Protein AF-A0A8J6P6R9-F1 (afdb_monomer)

Radius of gyration: 21.81 Å; Cα contacts (8 Å, |Δi|>4): 144; chains: 1; bounding box: 49×30×59 Å

Organism: NCBI:txid1987501

Structure (mmCIF, N/CA/C/O backbone):
data_AF-A0A8J6P6R9-F1
#
_entry.id   AF-A0A8J6P6R9-F1
#
loop_
_atom_site.group_PDB
_atom_site.id
_atom_site.type_symbol
_atom_site.label_atom_id
_atom_site.label_alt_id
_atom_site.label_comp_id
_atom_site.label_asym_id
_atom_site.label_entity_id
_atom_site.label_seq_id
_atom_site.pdbx_PDB_ins_code
_atom_site.Cartn_x
_atom_site.Cartn_y
_atom_site.Cartn_z
_atom_site.occupancy
_atom_site.B_iso_or_equiv
_atom_site.auth_seq_id
_atom_site.auth_comp_id
_atom_site.auth_asym_id
_atom_site.auth_atom_id
_atom_site.pdbx_PDB_model_num
ATOM 1 N N . MET A 1 1 ? -7.759 -10.262 13.743 1.00 60.94 1 MET A N 1
ATOM 2 C CA . MET A 1 1 ? -7.943 -9.177 14.730 1.00 60.94 1 MET A CA 1
ATOM 3 C C . MET A 1 1 ? -8.564 -8.001 13.993 1.00 60.94 1 MET A C 1
ATOM 5 O O . MET A 1 1 ? -8.010 -7.626 12.970 1.00 60.94 1 MET A O 1
ATOM 9 N N . ARG A 1 2 ? -9.736 -7.512 14.419 1.00 66.06 2 ARG A N 1
ATOM 10 C CA . ARG A 1 2 ? -10.391 -6.328 13.831 1.00 66.06 2 ARG A CA 1
ATOM 11 C C . ARG A 1 2 ? -9.892 -5.103 14.591 1.00 66.06 2 ARG A C 1
ATOM 13 O O . ARG A 1 2 ? -9.985 -5.101 15.814 1.00 66.06 2 ARG A O 1
ATOM 20 N N . LEU A 1 3 ? -9.343 -4.118 13.883 1.00 75.12 3 LEU A N 1
ATOM 21 C CA . LEU A 1 3 ? -8.943 -2.846 14.480 1.00 75.12 3 LEU A CA 1
ATOM 22 C C . LEU A 1 3 ? -10.171 -1.942 14.576 1.00 75.12 3 LEU A C 1
ATOM 24 O O . LEU A 1 3 ? -10.926 -1.805 13.612 1.00 75.12 3 LEU A O 1
ATOM 28 N N . ILE A 1 4 ? -10.384 -1.381 15.758 1.00 78.25 4 ILE A N 1
ATOM 29 C CA . ILE A 1 4 ? -11.502 -0.494 16.062 1.00 78.25 4 ILE A CA 1
ATOM 30 C C . ILE A 1 4 ? -10.908 0.870 16.386 1.00 78.25 4 ILE A C 1
ATOM 32 O O . ILE A 1 4 ? -9.899 0.942 17.086 1.00 78.25 4 ILE A O 1
ATOM 36 N N . ASP A 1 5 ? -11.516 1.917 15.844 1.00 75.06 5 ASP A N 1
ATOM 37 C CA . ASP A 1 5 ? -11.185 3.287 16.206 1.00 75.06 5 ASP A CA 1
ATOM 38 C C . ASP A 1 5 ? -11.799 3.576 17.581 1.00 75.06 5 ASP A C 1
ATOM 40 O O . ASP A 1 5 ? -13.018 3.686 17.723 1.00 75.06 5 ASP A O 1
ATOM 44 N N . ALA A 1 6 ? -10.950 3.579 18.608 1.00 75.75 6 ALA A N 1
ATOM 45 C CA . ALA A 1 6 ? -11.373 3.801 19.984 1.00 75.75 6 ALA A CA 1
ATOM 46 C C . ALA A 1 6 ? -11.818 5.247 20.234 1.00 75.75 6 ALA A C 1
ATOM 48 O O . ALA A 1 6 ? -12.676 5.459 21.085 1.00 75.75 6 ALA A O 1
ATOM 49 N N . ASP A 1 7 ? -11.283 6.213 19.488 1.00 72.62 7 ASP A N 1
ATOM 50 C CA . ASP A 1 7 ? -11.598 7.631 19.663 1.00 72.62 7 ASP A CA 1
ATOM 51 C C . ASP A 1 7 ? -12.893 8.005 18.924 1.00 72.62 7 ASP A C 1
ATOM 53 O O . ASP A 1 7 ? -13.642 8.870 19.370 1.00 72.62 7 ASP A O 1
ATOM 57 N N . ALA A 1 8 ? -13.216 7.296 17.835 1.00 66.56 8 ALA A N 1
ATOM 58 C CA . ALA A 1 8 ? -14.503 7.407 17.142 1.00 66.56 8 ALA A CA 1
ATOM 59 C C . ALA A 1 8 ? -15.644 6.611 17.807 1.00 66.56 8 ALA A C 1
ATOM 61 O O . ALA A 1 8 ? -16.785 6.637 17.332 1.00 66.56 8 ALA A O 1
ATOM 62 N N . LEU A 1 9 ? -15.360 5.876 18.885 1.00 69.94 9 LEU A N 1
ATOM 63 C CA . LEU A 1 9 ? -16.376 5.206 19.688 1.00 69.94 9 LEU A CA 1
ATOM 64 C C . LEU A 1 9 ? -17.026 6.205 20.651 1.00 69.94 9 LEU A C 1
ATOM 66 O O . LEU A 1 9 ? -16.649 6.318 21.812 1.00 69.94 9 LEU A O 1
ATOM 70 N N . ASP A 1 10 ? -18.045 6.909 20.166 1.00 62.19 10 ASP A N 1
ATOM 71 C CA . ASP A 1 10 ? -18.875 7.775 21.003 1.00 62.19 10 ASP A CA 1
ATOM 72 C C . ASP A 1 10 ?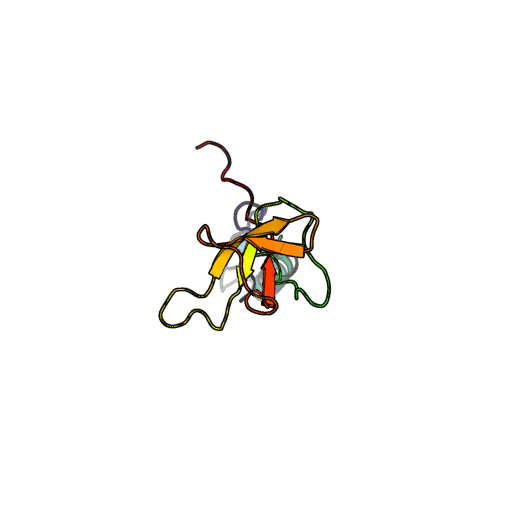 -19.937 6.941 21.739 1.00 62.19 10 ASP A C 1
ATOM 74 O O . ASP A 1 10 ? -21.031 6.698 21.222 1.00 62.19 10 ASP A O 1
ATOM 78 N N . PHE A 1 11 ? -19.604 6.423 22.926 1.00 62.56 11 PHE A N 1
ATOM 79 C CA . PHE A 1 11 ? -20.612 5.886 23.842 1.00 62.56 11 PHE A CA 1
ATOM 80 C C . PHE A 1 11 ? -20.182 5.973 25.317 1.00 62.56 11 PHE A C 1
ATOM 82 O O . PHE A 1 11 ? -19.063 5.624 25.694 1.00 62.56 11 PHE A O 1
ATOM 89 N N . GLU A 1 12 ? -21.121 6.349 26.188 1.00 55.50 12 GLU A N 1
ATOM 90 C CA . GLU A 1 12 ? -21.037 6.046 27.616 1.00 55.50 12 GLU A CA 1
ATOM 91 C C . GLU A 1 12 ? -21.696 4.685 27.865 1.00 55.50 12 GLU A C 1
ATOM 93 O O . GLU A 1 12 ? -22.909 4.532 27.716 1.00 55.50 12 GLU A O 1
ATOM 98 N N . PHE A 1 13 ? -20.916 3.675 28.262 1.00 57.34 13 PHE A N 1
ATOM 99 C CA . PHE A 1 13 ? -21.507 2.487 28.876 1.00 57.34 13 PHE A CA 1
ATOM 100 C C . PHE A 1 13 ? -22.157 2.916 30.190 1.00 57.34 13 PHE A C 1
ATOM 102 O O . PHE A 1 13 ? -21.458 3.337 31.117 1.00 57.34 13 PHE A O 1
ATOM 109 N N . ASP A 1 14 ? -23.475 2.758 30.309 1.00 57.50 14 ASP A N 1
ATOM 110 C CA . ASP A 1 14 ? -24.120 2.873 31.609 1.00 57.50 14 ASP A CA 1
ATOM 111 C C . ASP A 1 14 ? -23.592 1.739 32.497 1.00 57.50 14 ASP A C 1
ATOM 113 O O . ASP A 1 14 ? -23.959 0.570 32.360 1.00 57.50 14 ASP A O 1
ATOM 117 N N . ARG A 1 15 ? -22.674 2.082 33.408 1.00 51.19 15 ARG A N 1
ATOM 118 C CA . ARG A 1 15 ? -22.013 1.132 34.317 1.00 51.19 15 ARG A CA 1
ATOM 119 C C . ARG A 1 15 ? -23.006 0.335 35.170 1.00 51.19 15 ARG A C 1
ATOM 121 O O . ARG A 1 15 ? -22.613 -0.684 35.733 1.00 51.19 15 ARG A O 1
ATOM 128 N N . ARG A 1 16 ? -24.272 0.769 35.252 1.00 50.47 16 ARG A N 1
ATOM 129 C CA . ARG A 1 16 ? -25.368 0.049 35.918 1.00 50.47 16 ARG A CA 1
ATOM 130 C C . ARG A 1 16 ? -25.730 -1.270 35.229 1.00 50.47 16 ARG A C 1
ATOM 132 O O . ARG A 1 16 ? -26.244 -2.158 35.889 1.00 50.47 16 ARG A O 1
ATOM 139 N N . CYS A 1 17 ? -25.410 -1.449 33.947 1.00 51.59 17 CYS A N 1
ATOM 140 C CA . CYS A 1 17 ? -25.700 -2.684 33.212 1.00 51.59 17 CYS A CA 1
ATOM 141 C C . CYS A 1 17 ? -24.717 -3.839 33.492 1.00 51.59 17 CYS A C 1
ATOM 143 O O . CYS A 1 17 ? -24.903 -4.927 32.953 1.00 51.59 17 CYS A O 1
ATOM 145 N N . PHE A 1 18 ? -23.686 -3.625 34.322 1.00 57.22 18 PHE A N 1
ATOM 146 C CA . PHE A 1 18 ? -22.618 -4.603 34.579 1.00 57.22 18 PHE A CA 1
ATOM 147 C C . PHE A 1 18 ? -22.476 -5.028 36.050 1.00 57.22 18 PHE A C 1
ATOM 149 O O . PHE A 1 18 ? -21.481 -5.663 36.398 1.00 57.22 18 PHE A O 1
ATOM 156 N N . SER A 1 19 ? -23.424 -4.696 36.933 1.00 58.75 19 SER A N 1
ATOM 157 C CA . SER A 1 19 ? -23.418 -5.251 38.293 1.00 58.75 19 SER A CA 1
ATOM 158 C C . SER A 1 19 ? -23.962 -6.681 38.290 1.00 58.75 19 SER A C 1
ATOM 160 O O . SER A 1 19 ? -25.038 -6.919 37.748 1.00 58.75 19 SER A O 1
ATOM 162 N N . GLU A 1 20 ? -23.241 -7.614 38.926 1.00 55.31 20 GLU A N 1
ATOM 163 C CA . GLU A 1 20 ? -23.586 -9.051 39.005 1.00 55.31 20 GLU A CA 1
ATOM 164 C C . GLU A 1 20 ? -24.977 -9.332 39.607 1.00 55.31 20 GLU A C 1
ATOM 166 O O . GLU A 1 20 ? -25.518 -10.420 39.428 1.00 55.31 20 GLU A O 1
ATOM 171 N N . GLU A 1 21 ? -25.562 -8.355 40.304 1.00 59.28 21 GLU A N 1
ATOM 172 C CA . GLU A 1 21 ? -26.853 -8.465 40.991 1.00 59.28 21 GLU A CA 1
ATOM 173 C C . GLU A 1 21 ? -28.062 -8.019 40.141 1.00 59.28 21 GLU A C 1
ATOM 175 O O . GLU A 1 21 ? -29.194 -8.114 40.611 1.00 59.28 21 GLU A O 1
ATOM 180 N N . ASP A 1 22 ? -27.862 -7.535 38.907 1.00 56.88 22 ASP A N 1
ATOM 181 C CA . ASP A 1 22 ? -28.945 -7.005 38.063 1.00 56.88 22 ASP A CA 1
ATOM 182 C C . ASP A 1 22 ? -29.378 -8.022 36.987 1.00 56.88 22 ASP A C 1
ATOM 184 O O . ASP A 1 22 ? -28.564 -8.516 36.202 1.00 56.88 22 ASP A O 1
ATOM 188 N N . GLU A 1 23 ? -30.684 -8.303 36.902 1.00 60.53 23 GLU A N 1
ATOM 189 C CA . GLU A 1 23 ? -31.297 -9.189 35.893 1.00 60.53 23 GLU A CA 1
ATOM 190 C C . GLU A 1 23 ? -30.996 -8.743 34.446 1.00 60.53 23 GLU A C 1
ATOM 192 O O . GLU A 1 23 ? -31.115 -9.521 33.499 1.00 60.53 23 GLU A O 1
ATOM 197 N N . ASN A 1 24 ? -30.556 -7.494 34.269 1.00 58.25 24 ASN A N 1
ATOM 198 C CA . ASN A 1 24 ? -30.177 -6.914 32.987 1.00 58.25 24 ASN A CA 1
ATOM 199 C C . ASN A 1 24 ? -28.713 -7.163 32.575 1.00 58.25 24 ASN A C 1
ATOM 201 O O . ASN A 1 24 ? -28.311 -6.670 31.521 1.00 58.25 24 ASN A O 1
ATOM 205 N N . TYR A 1 25 ? -27.919 -7.928 33.336 1.00 60.88 25 TYR A N 1
ATOM 206 C CA . TYR A 1 25 ? -26.508 -8.209 33.015 1.00 60.88 25 TYR A CA 1
ATOM 207 C C . TYR A 1 25 ? -26.314 -8.786 31.600 1.00 60.88 25 TYR A C 1
ATOM 209 O O . TYR A 1 25 ? -25.465 -8.324 30.839 1.00 60.88 25 TYR A O 1
ATOM 217 N N . VAL A 1 26 ? -27.153 -9.752 31.201 1.00 61.59 26 VAL A N 1
ATOM 218 C CA . VAL A 1 26 ? -27.106 -10.350 29.849 1.00 61.59 26 VAL A CA 1
ATOM 219 C C . VAL A 1 26 ? -27.425 -9.306 28.776 1.00 61.59 26 VAL A C 1
ATOM 221 O O . VAL A 1 26 ? -26.754 -9.256 27.748 1.00 61.59 26 VAL A O 1
ATOM 224 N N . ARG A 1 27 ? -28.387 -8.414 29.050 1.00 65.25 27 ARG A N 1
ATOM 225 C CA . ARG A 1 27 ? -28.741 -7.309 28.150 1.00 65.25 27 ARG A CA 1
ATOM 226 C C . ARG A 1 27 ? -27.566 -6.343 27.975 1.00 65.25 27 ARG A C 1
ATOM 228 O O . ARG A 1 27 ? -27.271 -5.965 26.848 1.00 65.25 27 ARG A O 1
ATOM 235 N N . GLY A 1 28 ? -26.861 -6.007 29.057 1.00 69.06 28 GLY A N 1
ATOM 236 C CA . GLY A 1 28 ? -25.671 -5.151 29.006 1.00 69.06 28 GLY A CA 1
ATOM 237 C C . GLY A 1 28 ? -24.536 -5.742 28.165 1.00 69.06 28 GLY A C 1
ATOM 238 O O . GLY A 1 28 ? -23.883 -5.027 27.404 1.00 69.06 28 GLY A O 1
ATOM 239 N N . VAL A 1 29 ? -24.326 -7.059 28.245 1.00 69.31 29 VAL A N 1
ATOM 240 C CA . VAL A 1 29 ? -23.318 -7.762 27.434 1.00 69.31 29 VAL A CA 1
ATOM 241 C C . VAL A 1 29 ? -23.711 -7.808 25.954 1.00 69.31 29 VAL A C 1
ATOM 243 O O . VAL A 1 29 ? -22.869 -7.534 25.096 1.00 69.31 29 VAL A O 1
ATOM 246 N N . ASP A 1 30 ? -24.971 -8.107 25.633 1.00 73.38 30 ASP A N 1
ATOM 247 C CA . ASP A 1 30 ? -25.450 -8.135 24.244 1.00 73.38 30 ASP A CA 1
ATOM 248 C C . ASP A 1 30 ? -25.397 -6.747 23.589 1.00 73.38 30 ASP A C 1
ATOM 250 O O . ASP A 1 30 ? -24.984 -6.620 22.430 1.00 73.38 30 ASP A O 1
ATOM 254 N N . GLU A 1 31 ? -25.737 -5.696 24.339 1.00 73.12 31 GLU A N 1
ATOM 255 C CA . GLU A 1 31 ? -25.595 -4.303 23.906 1.00 73.12 31 GLU A CA 1
ATOM 256 C C . GLU A 1 31 ? -24.124 -3.955 23.638 1.00 73.12 31 GLU A C 1
ATOM 258 O O . GLU A 1 31 ? -23.802 -3.446 22.561 1.00 73.12 31 GLU A O 1
ATOM 263 N N . ALA A 1 32 ? -23.206 -4.320 24.541 1.00 74.81 32 ALA A N 1
ATOM 264 C CA . ALA A 1 32 ? -21.770 -4.112 24.351 1.00 74.81 32 ALA A CA 1
ATOM 265 C C . ALA A 1 32 ? -21.225 -4.832 23.106 1.00 74.81 32 ALA A C 1
ATOM 267 O O . ALA A 1 32 ? -20.470 -4.253 22.320 1.00 74.81 32 ALA A O 1
ATOM 268 N N . ILE A 1 33 ? -21.637 -6.083 22.878 1.00 78.06 33 ILE A N 1
ATOM 269 C CA . ILE A 1 33 ? -21.278 -6.842 21.672 1.00 78.06 33 ILE A CA 1
ATOM 270 C C . ILE A 1 33 ? -21.836 -6.157 20.419 1.00 78.06 33 ILE A C 1
ATOM 272 O O . ILE A 1 33 ? -21.149 -6.096 19.394 1.00 78.06 33 ILE A O 1
ATOM 276 N N . GLY A 1 34 ? -23.069 -5.650 20.480 1.00 78.25 34 GLY A N 1
ATOM 277 C CA . GLY A 1 34 ? -23.696 -4.892 19.400 1.00 78.25 34 GLY A CA 1
ATOM 278 C C . GLY A 1 34 ? -22.901 -3.639 19.037 1.00 78.25 34 GLY A C 1
ATOM 279 O O . GLY A 1 34 ? -22.621 -3.414 17.858 1.00 78.25 34 GLY A O 1
ATOM 280 N N . VAL A 1 35 ? -22.467 -2.873 20.037 1.00 76.06 35 VAL A N 1
ATOM 281 C CA . VAL A 1 35 ? -21.620 -1.687 19.851 1.00 76.06 35 VAL A CA 1
ATOM 282 C C . VAL A 1 35 ? -20.297 -2.066 19.188 1.00 76.06 35 VAL A C 1
ATOM 284 O O . VAL A 1 35 ? -19.974 -1.530 18.134 1.00 76.06 35 VAL A O 1
ATOM 287 N N . VAL A 1 36 ? -19.574 -3.062 19.710 1.00 80.00 36 VAL A N 1
ATOM 288 C CA . VAL A 1 36 ? -18.287 -3.515 19.143 1.00 80.00 36 VAL A CA 1
ATOM 289 C C . VAL A 1 36 ? -18.430 -3.995 17.694 1.00 80.00 36 VAL A C 1
ATOM 291 O O . VAL A 1 36 ? -17.569 -3.732 16.853 1.00 80.00 36 VAL A O 1
ATOM 294 N N . LYS A 1 37 ? -19.525 -4.690 17.363 1.00 80.31 37 LYS A N 1
ATOM 295 C CA . LYS A 1 37 ? -19.791 -5.145 15.988 1.00 80.31 37 LYS A CA 1
ATOM 296 C C . LYS A 1 37 ? -20.029 -3.984 15.025 1.00 80.31 37 LYS A C 1
ATOM 298 O O . LYS A 1 37 ? -19.611 -4.086 13.869 1.00 80.31 37 LYS A O 1
ATOM 303 N N . ASN A 1 38 ? -20.651 -2.906 15.489 1.00 78.69 38 ASN A N 1
ATOM 304 C CA . ASN A 1 38 ? -20.978 -1.734 14.676 1.00 78.69 38 ASN A CA 1
ATOM 305 C C . ASN A 1 38 ? -19.936 -0.609 14.772 1.00 78.69 38 ASN A C 1
ATOM 307 O O . AS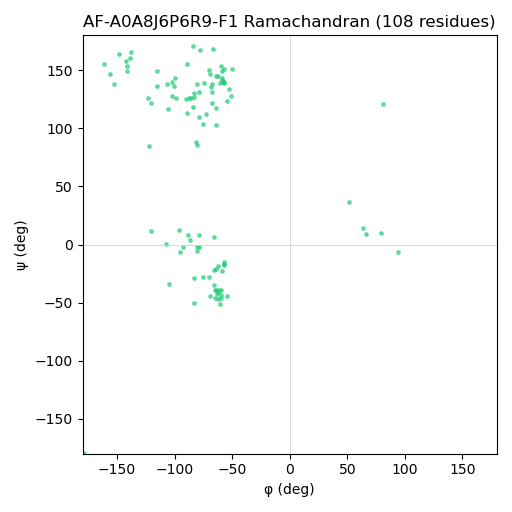N A 1 38 ? -20.032 0.359 14.026 1.00 78.69 38 ASN A O 1
ATOM 311 N N . ALA A 1 39 ? -18.940 -0.749 15.650 1.00 76.50 39 ALA A N 1
ATOM 312 C CA . ALA A 1 39 ? -17.922 0.259 15.890 1.00 76.50 39 ALA A CA 1
ATOM 313 C C . ALA A 1 39 ? -17.148 0.614 14.605 1.00 76.50 39 ALA A C 1
ATOM 315 O O . ALA A 1 39 ? -16.795 -0.304 13.840 1.00 76.50 39 ALA A O 1
ATOM 316 N N . PRO A 1 40 ? -16.842 1.908 14.383 1.00 69.19 40 PRO A N 1
ATOM 317 C CA . PRO A 1 40 ? -15.992 2.343 13.285 1.00 69.19 40 PRO A CA 1
ATOM 318 C C . PRO A 1 40 ? -14.668 1.579 13.286 1.00 69.19 40 PRO A C 1
ATOM 320 O O . PRO A 1 40 ? -14.038 1.366 14.324 1.00 69.19 40 PRO A O 1
ATOM 323 N N . THR A 1 41 ? -14.256 1.111 12.113 1.00 70.31 41 THR A N 1
ATOM 324 C CA . THR A 1 41 ? -13.009 0.362 11.963 1.00 70.31 41 THR A CA 1
ATOM 325 C C . THR A 1 41 ? -11.961 1.203 11.285 1.00 70.31 41 THR A C 1
ATOM 327 O O . THR A 1 41 ? -12.230 1.795 10.240 1.00 70.31 41 THR A O 1
ATOM 330 N N . ILE A 1 42 ? -10.739 1.123 11.794 1.00 65.69 42 ILE A N 1
ATOM 331 C CA . ILE A 1 42 ? -9.570 1.542 11.034 1.00 65.69 42 ILE A CA 1
ATOM 332 C C . ILE A 1 42 ? -9.355 0.469 9.967 1.00 65.69 42 ILE A C 1
ATOM 334 O O . ILE A 1 42 ? -9.059 -0.682 10.294 1.00 65.69 42 ILE A O 1
ATOM 338 N N . ASN A 1 43 ? -9.552 0.819 8.695 1.00 65.88 43 ASN A N 1
ATOM 339 C CA . ASN A 1 43 ? -9.114 -0.031 7.597 1.00 65.88 43 ASN A CA 1
ATOM 340 C C . ASN A 1 43 ? -7.603 0.192 7.450 1.00 65.88 43 ASN A C 1
ATOM 342 O O . ASN A 1 43 ? -7.218 1.279 7.021 1.00 65.88 43 ASN A O 1
ATOM 346 N N . PRO A 1 44 ? -6.738 -0.783 7.789 1.00 61.88 44 PRO A N 1
ATOM 347 C CA . PRO A 1 44 ? -5.294 -0.614 7.658 1.00 61.88 44 PRO A CA 1
ATOM 348 C C . PRO A 1 44 ? -4.830 -0.484 6.195 1.00 61.88 44 PRO A C 1
ATOM 350 O O . PRO A 1 44 ? -3.633 -0.440 5.959 1.00 61.88 44 PRO A O 1
ATOM 353 N N . GLY A 1 45 ? -5.751 -0.410 5.227 1.00 67.69 45 GLY A N 1
ATOM 354 C CA . GLY A 1 45 ? -5.482 -0.506 3.804 1.00 67.69 45 GLY A CA 1
ATOM 355 C C . GLY A 1 45 ? -5.350 -1.976 3.428 1.00 67.69 45 GLY A C 1
ATOM 356 O O . GLY A 1 45 ? -4.519 -2.701 3.972 1.00 67.69 45 GLY A O 1
ATOM 357 N N . GLU A 1 46 ? -6.191 -2.447 2.512 1.00 83.19 46 GLU A N 1
ATOM 358 C CA . GLU A 1 46 ? -6.002 -3.774 1.932 1.00 83.19 46 GLU A CA 1
ATOM 359 C C . GLU A 1 46 ? -4.833 -3.732 0.942 1.00 83.19 46 GLU A C 1
ATOM 361 O O . GLU A 1 46 ? -4.689 -2.781 0.170 1.00 83.19 46 GLU A O 1
ATOM 366 N N . TRP A 1 47 ? -4.001 -4.774 0.952 1.00 93.62 47 TRP A N 1
ATOM 367 C CA . TRP A 1 47 ? -2.969 -4.962 -0.062 1.00 93.62 47 TRP A CA 1
ATOM 368 C C . TRP A 1 47 ? -3.621 -5.253 -1.411 1.00 93.62 47 TRP A C 1
ATOM 370 O O . TRP A 1 47 ? -4.349 -6.231 -1.564 1.00 93.62 47 TRP A O 1
ATOM 380 N N . ILE A 1 48 ? -3.323 -4.425 -2.404 1.00 95.38 48 ILE A N 1
ATOM 381 C CA . ILE A 1 48 ? -3.853 -4.533 -3.759 1.00 95.38 48 ILE A CA 1
ATOM 382 C C . ILE A 1 48 ? -2.812 -5.224 -4.631 1.00 95.38 48 ILE A C 1
ATOM 384 O O . ILE A 1 48 ? -1.664 -4.781 -4.697 1.00 95.38 48 ILE A O 1
ATOM 388 N N . SER A 1 49 ? -3.193 -6.300 -5.322 1.00 96.75 49 SER A N 1
ATOM 389 C CA . SER A 1 49 ? -2.282 -6.953 -6.261 1.00 96.75 49 SER A CA 1
ATOM 390 C C . SER A 1 49 ? -2.002 -6.047 -7.456 1.00 96.75 49 SER A C 1
ATOM 392 O O . SER A 1 49 ? -2.925 -5.483 -8.047 1.00 96.75 49 SER A O 1
ATOM 394 N N . VAL A 1 50 ? -0.742 -5.983 -7.897 1.00 97.06 50 VAL A N 1
ATOM 395 C CA . VAL A 1 50 ? -0.375 -5.271 -9.139 1.00 97.06 50 VAL A CA 1
ATOM 396 C C . VAL A 1 50 ? -1.041 -5.874 -10.383 1.00 97.06 50 VAL A C 1
ATOM 398 O O . VAL A 1 50 ? -1.115 -5.220 -11.420 1.00 97.06 50 VAL A O 1
ATOM 401 N N . LYS A 1 51 ? -1.528 -7.120 -10.282 1.00 96.06 51 LYS A N 1
ATOM 402 C CA . LYS A 1 51 ? -2.305 -7.795 -11.330 1.00 96.06 51 LYS A CA 1
ATOM 403 C C . LYS A 1 51 ? -3.744 -7.292 -11.416 1.00 96.06 51 LYS A C 1
ATOM 405 O O . LYS A 1 51 ? -4.325 -7.358 -12.494 1.00 96.06 51 LYS A O 1
ATOM 410 N N . ASP A 1 52 ? -4.294 -6.806 -10.305 1.00 95.88 52 ASP A N 1
ATOM 411 C CA . ASP A 1 52 ? -5.657 -6.280 -10.252 1.00 95.88 52 ASP A CA 1
ATOM 412 C C . ASP A 1 52 ? -5.673 -4.826 -10.724 1.00 95.88 52 ASP A C 1
ATOM 414 O O . ASP A 1 52 ? -6.456 -4.457 -11.599 1.00 95.88 52 ASP A O 1
ATOM 418 N N . ARG A 1 53 ? -4.786 -3.995 -10.159 1.00 95.00 53 ARG A N 1
ATOM 419 C CA . ARG A 1 53 ? -4.564 -2.616 -10.607 1.00 95.00 53 ARG A CA 1
ATOM 420 C C . ARG A 1 53 ? -3.237 -2.046 -10.117 1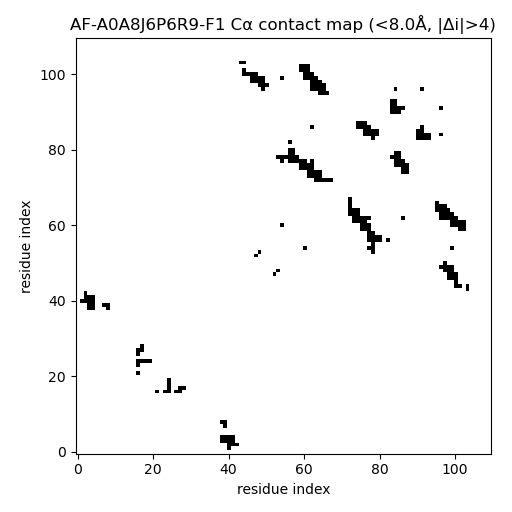.00 95.00 53 ARG A C 1
ATOM 422 O O . ARG A 1 53 ? -2.735 -2.410 -9.053 1.00 95.00 53 ARG A O 1
ATOM 429 N N . LEU A 1 54 ? -2.734 -1.068 -10.862 1.00 96.06 54 LEU A N 1
ATOM 430 C CA . LEU A 1 54 ? -1.640 -0.195 -10.438 1.00 96.06 54 LEU A CA 1
ATOM 431 C C . LEU A 1 54 ? -2.191 1.037 -9.694 1.00 96.06 54 LEU A C 1
ATOM 433 O O . LEU A 1 54 ? -3.349 1.408 -9.921 1.00 96.06 54 LEU A O 1
ATOM 437 N N . PRO A 1 55 ? -1.395 1.666 -8.812 1.00 96.00 55 PRO A N 1
ATOM 438 C CA . PRO A 1 55 ? -1.732 2.981 -8.284 1.00 96.00 55 PRO A CA 1
ATOM 439 C C . PRO A 1 55 ? -1.669 4.035 -9.395 1.00 96.00 55 PRO A C 1
ATOM 441 O O . PRO A 1 55 ? -1.156 3.785 -10.491 1.00 96.00 55 PRO A O 1
ATOM 444 N N . GLU A 1 56 ? -2.177 5.231 -9.108 1.00 96.62 56 GLU A N 1
ATOM 445 C CA . GLU A 1 56 ? -1.944 6.370 -9.991 1.00 96.62 56 GLU A CA 1
ATOM 446 C C . GLU A 1 56 ? -0.436 6.662 -10.090 1.00 96.62 56 GLU A C 1
ATOM 448 O O . GLU A 1 56 ? 0.276 6.577 -9.081 1.00 96.62 56 GLU A O 1
ATOM 453 N N . PRO A 1 57 ? 0.076 6.989 -11.290 1.00 97.62 57 PRO A N 1
ATOM 454 C CA . PRO A 1 57 ? 1.490 7.261 -11.455 1.00 97.62 57 PRO A CA 1
ATOM 455 C C . PRO A 1 57 ? 1.994 8.383 -10.546 1.00 97.62 57 PRO A C 1
ATOM 457 O O . PRO A 1 57 ? 1.345 9.415 -10.396 1.00 97.62 57 PRO A O 1
ATOM 460 N N . PHE A 1 58 ? 3.192 8.193 -9.995 1.00 96.69 58 PHE A N 1
ATOM 461 C CA . PHE A 1 58 ? 3.882 9.133 -9.106 1.00 96.69 58 PHE A CA 1
ATOM 462 C C . PHE A 1 58 ? 3.185 9.407 -7.761 1.00 96.69 58 PHE A C 1
ATOM 464 O O . PHE A 1 58 ? 3.584 10.329 -7.054 1.00 96.69 58 PHE A O 1
ATOM 471 N N . ILE A 1 59 ? 2.196 8.595 -7.372 1.00 95.38 59 ILE A N 1
ATOM 472 C CA . ILE A 1 59 ? 1.672 8.577 -6.002 1.00 95.38 59 ILE A CA 1
ATOM 473 C C . ILE A 1 59 ? 2.500 7.612 -5.152 1.00 95.38 59 ILE A C 1
ATOM 475 O O . ILE A 1 59 ? 2.649 6.439 -5.505 1.00 95.38 59 ILE A O 1
ATOM 479 N N . SER A 1 60 ? 3.018 8.106 -4.024 1.00 95.69 60 SER A N 1
ATOM 480 C CA . SER A 1 60 ? 3.735 7.283 -3.049 1.00 95.69 60 SER A CA 1
ATOM 481 C C . SER A 1 60 ? 2.800 6.283 -2.371 1.00 95.69 60 SER A C 1
ATOM 483 O O . SER A 1 60 ? 1.721 6.621 -1.878 1.00 95.69 60 SER A O 1
ATOM 485 N N . VAL A 1 61 ? 3.247 5.035 -2.331 1.00 96.19 61 VAL A N 1
ATOM 486 C CA . VAL A 1 61 ? 2.555 3.877 -1.766 1.00 96.19 61 VAL A CA 1
ATOM 487 C C . VAL A 1 61 ? 3.547 3.024 -0.978 1.00 96.19 61 VAL A C 1
ATOM 489 O O . VAL A 1 61 ? 4.762 3.171 -1.113 1.00 96.19 61 VAL A O 1
ATOM 492 N N . LEU A 1 62 ? 3.037 2.098 -0.170 1.00 96.38 62 LEU A N 1
ATOM 493 C CA . LEU A 1 62 ? 3.848 0.991 0.330 1.00 96.38 62 LEU A CA 1
ATOM 49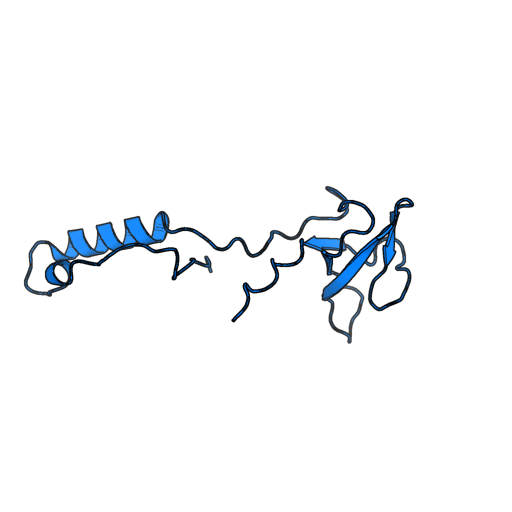4 C C . LEU A 1 62 ? 3.838 -0.133 -0.704 1.00 96.38 62 LEU A C 1
ATOM 496 O O . LEU A 1 62 ? 2.775 -0.601 -1.102 1.00 96.38 62 LEU A O 1
ATOM 500 N N . CYS A 1 63 ? 5.019 -0.577 -1.110 1.00 96.69 63 CYS A N 1
ATOM 501 C CA . CYS A 1 63 ? 5.266 -1.672 -2.038 1.00 96.69 63 CYS A CA 1
ATOM 502 C C . CYS A 1 63 ? 5.640 -2.937 -1.264 1.00 96.69 63 CYS A C 1
ATOM 504 O O . CYS A 1 63 ? 6.477 -2.877 -0.365 1.00 96.69 63 CYS A O 1
ATOM 506 N N . TYR A 1 64 ? 5.089 -4.086 -1.656 1.00 96.88 64 TYR A N 1
ATOM 507 C CA . TYR A 1 64 ? 5.466 -5.395 -1.125 1.00 96.88 64 TYR A CA 1
ATOM 508 C C . TYR A 1 64 ? 6.303 -6.195 -2.131 1.00 96.88 64 TYR A C 1
ATOM 510 O O . TYR A 1 64 ? 5.819 -6.580 -3.205 1.00 96.88 64 TYR A O 1
ATOM 518 N N . MET A 1 65 ? 7.549 -6.470 -1.745 1.00 96.88 65 MET A N 1
ATOM 519 C CA . MET A 1 65 ? 8.592 -7.140 -2.521 1.00 96.88 65 MET A CA 1
ATOM 520 C C . MET A 1 65 ? 9.081 -8.399 -1.779 1.00 96.88 65 MET A C 1
ATOM 522 O O . MET A 1 65 ? 10.074 -8.362 -1.052 1.00 96.88 65 MET A O 1
ATOM 526 N N . PRO A 1 66 ? 8.397 -9.550 -1.930 1.00 95.75 66 PRO A N 1
ATOM 527 C CA . PRO A 1 66 ? 8.706 -10.761 -1.162 1.00 95.75 66 PRO A CA 1
ATOM 528 C C . PRO A 1 66 ? 10.100 -11.345 -1.452 1.00 95.75 66 PRO A C 1
ATOM 530 O O . PRO A 1 66 ? 10.627 -12.094 -0.632 1.00 95.75 66 PRO A O 1
ATOM 533 N N . GLY A 1 67 ? 10.694 -11.011 -2.604 1.00 94.94 67 GLY A N 1
ATOM 534 C CA . GLY A 1 67 ? 12.019 -11.477 -3.020 1.00 94.94 67 GLY A CA 1
ATOM 535 C C . GLY A 1 67 ? 13.203 -10.717 -2.414 1.00 94.94 67 GLY A C 1
ATOM 536 O O . GLY A 1 67 ? 14.334 -11.139 -2.616 1.00 94.94 67 GLY A O 1
ATOM 537 N N . GLU A 1 68 ? 12.978 -9.634 -1.661 1.00 91.31 68 GLU A N 1
ATOM 538 C CA . GLU A 1 68 ? 14.038 -8.721 -1.186 1.00 91.31 68 GLU A CA 1
ATOM 539 C C . GLU A 1 68 ? 14.826 -9.246 0.039 1.00 91.31 68 GLU A C 1
ATOM 541 O O . GLU A 1 68 ? 15.670 -8.559 0.609 1.00 91.31 68 GLU A O 1
ATOM 546 N N . GLN A 1 69 ? 14.606 -10.503 0.434 1.00 86.31 69 GLN A N 1
ATOM 547 C CA . GLN A 1 69 ? 15.322 -11.150 1.539 1.00 86.31 69 GLN A CA 1
ATOM 548 C C . GLN A 1 69 ? 16.852 -11.133 1.323 1.00 86.31 69 GLN A C 1
ATOM 550 O O . GLN A 1 69 ? 17.317 -11.405 0.215 1.00 86.31 69 GLN A O 1
ATOM 555 N N . PRO A 1 70 ? 17.664 -10.872 2.369 1.00 92.06 70 PRO A N 1
ATOM 556 C CA . PRO A 1 70 ? 17.314 -10.790 3.795 1.00 92.06 70 PRO A CA 1
ATOM 557 C C . PRO A 1 70 ? 16.869 -9.394 4.271 1.00 92.06 70 PRO A C 1
ATOM 559 O O . PRO A 1 70 ? 16.760 -9.166 5.477 1.00 92.06 70 PRO A O 1
ATOM 562 N N . PHE A 1 71 ? 16.674 -8.439 3.362 1.00 90.06 71 PHE A N 1
ATOM 563 C CA . PHE A 1 71 ? 16.225 -7.096 3.714 1.00 90.06 71 PHE A CA 1
ATOM 564 C C . PHE A 1 71 ? 14.712 -7.079 4.001 1.00 90.06 71 PHE A C 1
ATOM 566 O O . PHE A 1 71 ? 14.013 -8.067 3.735 1.00 90.06 71 PHE A O 1
ATOM 573 N N . PRO A 1 72 ? 14.184 -5.984 4.587 1.00 93.88 72 PRO A N 1
ATOM 574 C CA . PRO A 1 72 ? 12.744 -5.787 4.685 1.00 93.88 72 PRO A CA 1
ATOM 575 C C . PRO A 1 72 ? 12.063 -5.997 3.328 1.00 93.88 72 PRO A C 1
ATOM 577 O O . PRO A 1 72 ? 12.669 -5.817 2.284 1.00 93.88 72 PRO A O 1
ATOM 580 N N . THR A 1 73 ? 10.805 -6.426 3.349 1.00 95.75 73 THR A N 1
ATOM 581 C CA . THR A 1 73 ? 10.043 -6.726 2.121 1.00 95.75 73 THR A CA 1
ATOM 582 C C . THR A 1 73 ? 8.978 -5.676 1.831 1.00 95.75 73 THR A C 1
ATOM 584 O O . THR A 1 73 ? 8.236 -5.805 0.863 1.00 95.75 73 THR A O 1
ATOM 587 N N . 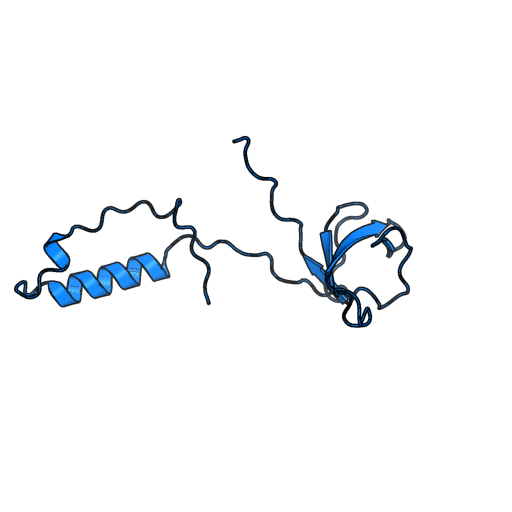VAL A 1 74 ? 8.868 -4.648 2.676 1.00 95.50 74 VAL A N 1
ATOM 588 C CA . VAL A 1 74 ? 7.921 -3.543 2.518 1.00 95.50 74 VAL A CA 1
ATOM 589 C C . VAL A 1 74 ? 8.697 -2.239 2.497 1.00 95.50 74 VAL A C 1
ATOM 591 O O . VAL A 1 74 ? 9.464 -1.963 3.418 1.00 95.50 74 VAL A O 1
ATOM 594 N N . HIS A 1 75 ? 8.478 -1.446 1.454 1.00 95.25 75 HIS A N 1
ATOM 595 C CA . HIS A 1 75 ? 9.200 -0.204 1.202 1.00 95.25 75 HIS A CA 1
ATOM 596 C C . HIS A 1 75 ? 8.268 0.863 0.645 1.00 95.25 75 HIS A C 1
ATOM 598 O O . HIS A 1 75 ? 7.287 0.542 -0.017 1.00 95.25 75 HIS A O 1
ATOM 604 N N . GLU A 1 76 ? 8.594 2.132 0.864 1.00 96.38 76 GLU A N 1
ATOM 605 C CA . GLU A 1 76 ? 7.955 3.220 0.126 1.00 96.38 76 GLU A CA 1
ATOM 606 C C . GLU A 1 76 ? 8.401 3.194 -1.347 1.00 96.38 76 GLU A C 1
ATOM 608 O O . GLU A 1 76 ? 9.510 2.751 -1.687 1.00 96.38 76 GLU A O 1
ATOM 613 N N . GLY A 1 77 ? 7.498 3.590 -2.237 1.00 97.12 77 GLY A N 1
ATOM 614 C CA . GLY A 1 77 ? 7.768 3.679 -3.662 1.00 97.12 77 GLY A CA 1
ATOM 615 C C . GLY A 1 77 ? 6.577 4.189 -4.462 1.00 97.12 77 GLY A C 1
ATOM 616 O O . GLY A 1 77 ? 5.516 4.471 -3.914 1.00 97.12 77 GLY A O 1
ATOM 617 N N . PHE A 1 78 ? 6.748 4.290 -5.776 1.00 97.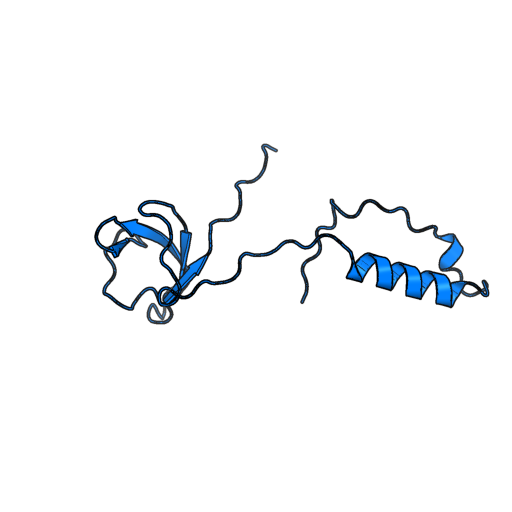75 78 PHE A N 1
ATOM 618 C CA . PHE A 1 78 ? 5.700 4.689 -6.718 1.00 97.75 78 PHE A CA 1
ATOM 619 C C . PHE A 1 78 ? 5.895 3.994 -8.069 1.00 97.75 78 PHE A C 1
ATOM 621 O O . PHE A 1 78 ? 6.978 3.489 -8.375 1.00 97.75 78 PHE A O 1
ATOM 628 N N . VAL A 1 79 ? 4.856 3.991 -8.903 1.00 98.06 79 VAL A N 1
ATOM 629 C CA . VAL A 1 79 ? 4.949 3.568 -10.307 1.00 98.06 79 VAL A CA 1
ATOM 630 C C . VAL A 1 79 ? 4.972 4.797 -11.214 1.00 98.06 79 VAL A C 1
ATOM 632 O O . VAL A 1 79 ? 4.281 5.777 -10.958 1.00 98.06 79 VAL A O 1
ATOM 635 N N . SER A 1 80 ? 5.782 4.792 -12.262 1.00 97.19 80 SER A N 1
ATOM 636 C CA . SER A 1 80 ? 5.822 5.859 -13.266 1.00 97.19 80 SER A CA 1
ATOM 637 C C . SER A 1 80 ? 4.746 5.677 -14.352 1.00 97.19 80 SER A C 1
ATOM 639 O O . SER A 1 80 ? 4.140 4.615 -14.493 1.00 97.19 80 SER A O 1
ATOM 641 N N . ASN A 1 81 ? 4.563 6.688 -15.213 1.00 96.94 81 ASN A N 1
ATOM 642 C CA . ASN A 1 81 ? 3.636 6.621 -16.359 1.00 96.94 81 ASN A CA 1
ATOM 643 C C . ASN A 1 81 ? 3.938 5.489 -17.360 1.00 96.94 81 ASN A C 1
ATOM 645 O O . ASN A 1 81 ? 3.054 5.094 -18.114 1.00 96.94 81 ASN A O 1
ATOM 649 N N . ASN A 1 82 ? 5.175 4.988 -17.406 1.00 95.38 82 ASN A N 1
ATOM 650 C CA . ASN A 1 82 ? 5.557 3.854 -18.252 1.00 95.38 82 ASN A CA 1
ATOM 651 C C . ASN A 1 82 ? 5.535 2.508 -17.505 1.00 95.38 82 ASN A C 1
ATOM 653 O O . ASN A 1 82 ? 6.038 1.522 -18.036 1.00 95.38 82 ASN A O 1
ATOM 657 N N . GLY A 1 83 ? 4.950 2.456 -16.302 1.00 95.06 83 GLY A N 1
ATOM 658 C CA . GLY A 1 83 ? 4.767 1.224 -15.532 1.00 95.06 83 GLY A CA 1
ATOM 659 C C . GLY A 1 83 ? 6.014 0.738 -14.790 1.00 95.06 83 GLY A C 1
ATOM 660 O O . GLY A 1 83 ? 6.013 -0.383 -14.287 1.00 95.06 83 GLY A O 1
ATOM 661 N N . ILE A 1 84 ? 7.075 1.548 -14.723 1.00 97.62 84 ILE A N 1
ATOM 662 C CA . ILE A 1 84 ? 8.300 1.204 -13.996 1.00 97.62 84 ILE A CA 1
ATOM 663 C C . ILE A 1 84 ? 8.095 1.538 -12.520 1.00 97.62 84 ILE A C 1
ATOM 665 O O . ILE A 1 84 ? 7.719 2.654 -12.162 1.00 97.62 84 ILE A O 1
ATOM 669 N N . TRP A 1 85 ? 8.345 0.560 -11.658 1.00 98.25 85 TRP A N 1
ATOM 670 C CA . TRP A 1 85 ? 8.318 0.760 -10.216 1.00 98.25 85 TRP A CA 1
ATOM 671 C C . TRP A 1 85 ? 9.627 1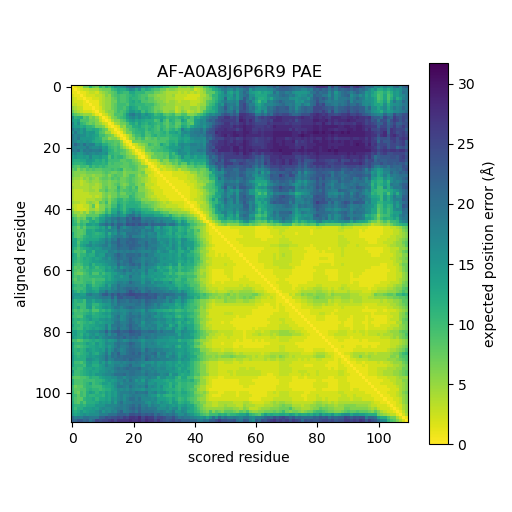.388 -9.739 1.00 98.25 85 TRP A C 1
ATOM 6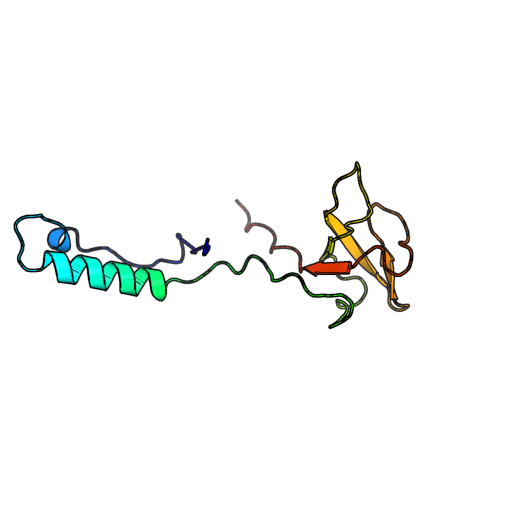73 O O . TRP A 1 85 ? 10.710 0.979 -10.156 1.00 98.25 85 TRP A O 1
ATOM 683 N N . HIS A 1 86 ? 9.521 2.354 -8.834 1.00 97.75 86 HIS A N 1
ATOM 684 C CA . HIS A 1 86 ? 10.637 2.998 -8.154 1.00 97.75 86 HIS A CA 1
ATOM 685 C C . HIS A 1 86 ? 10.483 2.782 -6.650 1.00 97.75 86 HIS A C 1
ATOM 687 O O . HIS A 1 86 ? 9.464 3.155 -6.074 1.00 97.75 86 HIS A O 1
ATOM 693 N N . SER A 1 87 ? 11.472 2.163 -6.008 1.00 96.00 87 SER A N 1
ATOM 694 C CA . SER A 1 87 ? 11.483 1.940 -4.555 1.00 96.00 87 SER A CA 1
ATOM 695 C C . SER A 1 87 ? 12.921 1.765 -4.065 1.00 96.00 87 SER A C 1
ATOM 697 O O . SER A 1 87 ? 13.755 1.245 -4.806 1.00 96.00 87 SER A O 1
ATOM 699 N N . ASN A 1 88 ? 13.231 2.204 -2.841 1.00 89.38 88 ASN A N 1
ATOM 700 C CA . ASN A 1 88 ? 14.602 2.284 -2.304 1.00 89.38 88 ASN A CA 1
ATOM 701 C C . ASN A 1 88 ? 15.588 3.018 -3.232 1.00 89.38 88 ASN A C 1
ATOM 703 O O . ASN A 1 88 ? 16.749 2.634 -3.313 1.00 89.38 88 ASN A O 1
ATOM 707 N N . TYR A 1 89 ? 15.149 4.068 -3.932 1.00 85.56 89 TYR A N 1
ATOM 708 C CA . TYR A 1 89 ? 15.967 4.825 -4.898 1.00 85.56 89 TYR A CA 1
ATOM 709 C C . TYR A 1 89 ? 16.400 4.051 -6.160 1.00 85.56 89 TYR A C 1
ATOM 711 O O . TYR A 1 89 ? 17.184 4.576 -6.950 1.00 85.56 89 TYR A O 1
ATOM 719 N N . PHE A 1 90 ? 15.871 2.846 -6.396 1.00 92.06 90 PHE A N 1
ATOM 720 C CA . PHE A 1 90 ? 16.160 2.043 -7.586 1.00 92.06 90 PHE A CA 1
ATOM 721 C C . PHE A 1 90 ? 14.914 1.842 -8.451 1.00 92.06 90 PHE A C 1
ATOM 723 O O . PHE A 1 90 ? 13.792 1.762 -7.942 1.00 92.06 90 PHE A O 1
ATOM 730 N N . ASN A 1 91 ? 15.124 1.718 -9.765 1.00 97.12 91 ASN A N 1
ATOM 731 C CA . ASN A 1 91 ? 14.128 1.127 -10.656 1.00 97.12 91 ASN A CA 1
ATOM 732 C C . ASN A 1 91 ? 14.025 -0.361 -10.323 1.00 97.12 91 ASN A C 1
ATOM 734 O O . ASN A 1 91 ? 15.052 -1.018 -10.154 1.00 97.12 91 ASN A O 1
ATOM 738 N N . ARG A 1 92 ? 12.804 -0.878 -10.239 1.00 96.06 92 ARG A N 1
ATOM 739 C CA . ARG A 1 92 ? 12.536 -2.282 -9.938 1.00 96.06 92 ARG A CA 1
ATOM 740 C C . ARG A 1 92 ? 12.241 -3.063 -11.202 1.00 96.06 92 ARG A C 1
ATOM 742 O O . ARG A 1 92 ? 11.596 -2.558 -12.125 1.00 96.06 92 ARG A O 1
ATOM 749 N N . GLU A 1 93 ? 12.710 -4.299 -11.219 1.00 95.81 93 GLU A N 1
ATOM 750 C CA . GLU A 1 93 ? 12.451 -5.226 -12.309 1.00 95.81 93 GLU A CA 1
ATOM 751 C C . GLU A 1 93 ? 10.971 -5.651 -12.310 1.00 95.81 93 GLU A C 1
ATOM 753 O O . GLU A 1 93 ? 10.322 -5.716 -11.253 1.00 95.81 93 GLU A O 1
ATOM 758 N N . PRO A 1 94 ? 10.393 -5.961 -13.485 1.00 94.12 94 PRO A N 1
ATOM 759 C CA . PRO A 1 94 ? 9.026 -6.454 -13.565 1.00 94.12 94 PRO A CA 1
ATOM 760 C C . PRO A 1 94 ? 8.806 -7.681 -12.669 1.00 94.12 94 PRO A C 1
ATOM 762 O O . PRO A 1 94 ? 9.465 -8.708 -12.816 1.00 94.12 94 PRO A O 1
ATOM 765 N N . GLY A 1 95 ? 7.833 -7.586 -11.761 1.00 94.56 95 GLY A N 1
ATOM 766 C CA . GLY A 1 95 ? 7.460 -8.669 -10.848 1.00 94.56 95 GLY A CA 1
ATOM 767 C C . GLY A 1 95 ? 8.129 -8.632 -9.472 1.00 94.56 95 GLY A C 1
ATOM 768 O O . GLY A 1 95 ? 7.718 -9.410 -8.614 1.00 94.56 95 GLY A O 1
ATOM 769 N N . GLU A 1 96 ? 9.085 -7.728 -9.222 1.00 96.56 96 GLU A N 1
ATOM 770 C CA . GLU A 1 96 ? 9.632 -7.537 -7.870 1.00 96.56 96 GLU A CA 1
ATOM 771 C C . GLU A 1 96 ? 8.560 -7.003 -6.912 1.00 96.56 96 GLU A C 1
ATOM 773 O O . GLU A 1 96 ? 8.370 -7.552 -5.827 1.00 96.56 96 GLU A O 1
ATOM 778 N N . VAL A 1 97 ? 7.801 -5.986 -7.338 1.00 97.81 97 VAL A N 1
ATOM 779 C CA . VAL A 1 97 ? 6.637 -5.472 -6.602 1.00 97.81 97 VAL A CA 1
ATOM 780 C C . VAL A 1 97 ? 5.412 -6.320 -6.934 1.00 97.81 97 VAL A C 1
ATOM 782 O O . VAL A 1 97 ? 4.973 -6.376 -8.082 1.00 97.81 97 VAL A O 1
ATOM 785 N N . THR A 1 98 ? 4.840 -6.974 -5.921 1.00 97.75 98 THR A N 1
ATOM 786 C CA . THR A 1 98 ? 3.694 -7.888 -6.097 1.00 97.75 98 THR A CA 1
ATOM 787 C C . THR A 1 98 ? 2.371 -7.291 -5.635 1.00 97.75 98 THR A C 1
ATOM 789 O O . THR A 1 98 ? 1.324 -7.577 -6.220 1.00 97.75 98 THR A O 1
ATOM 792 N N . HIS A 1 99 ? 2.416 -6.465 -4.592 1.00 97.69 99 HIS A N 1
ATOM 793 C CA . HIS A 1 99 ? 1.256 -5.796 -4.019 1.00 97.69 99 HIS A CA 1
ATOM 794 C C . HIS A 1 99 ? 1.637 -4.385 -3.586 1.00 97.69 99 HIS A C 1
ATOM 796 O O . HIS A 1 99 ? 2.810 -4.105 -3.328 1.00 97.69 99 HIS A O 1
ATOM 802 N N . TRP A 1 100 ? 0.641 -3.516 -3.479 1.00 97.12 100 TRP A N 1
ATOM 803 C CA . TRP A 1 100 ? 0.803 -2.177 -2.938 1.00 97.12 100 TRP A CA 1
ATOM 804 C C . TRP A 1 100 ? -0.365 -1.802 -2.028 1.00 97.12 100 TRP A C 1
ATOM 806 O O . TRP A 1 100 ? -1.440 -2.392 -2.113 1.00 97.12 100 TRP A O 1
ATOM 816 N N . MET A 1 101 ? -0.167 -0.813 -1.167 1.00 95.50 101 MET A N 1
ATOM 817 C CA . MET A 1 101 ? -1.238 -0.185 -0.390 1.00 95.50 101 MET A CA 1
ATOM 818 C C . MET A 1 101 ? -0.993 1.327 -0.291 1.00 95.50 101 MET A C 1
ATOM 820 O O . MET A 1 101 ? 0.168 1.749 -0.315 1.00 95.50 101 MET A O 1
ATOM 824 N N . PRO A 1 102 ? -2.045 2.162 -0.210 1.00 93.44 102 PRO A N 1
ATOM 825 C CA . PRO A 1 102 ? -1.866 3.596 -0.003 1.00 93.44 102 PRO A CA 1
ATOM 826 C C . PRO A 1 102 ? -1.100 3.862 1.297 1.00 93.44 102 PRO A C 1
ATOM 828 O O . PRO A 1 102 ? -1.211 3.098 2.259 1.00 93.44 102 PRO A O 1
ATOM 831 N N . LEU A 1 103 ? -0.334 4.954 1.333 1.00 91.19 103 LEU A N 1
ATOM 832 C CA . LEU A 1 103 ? 0.235 5.427 2.591 1.00 91.19 103 LEU A CA 1
ATOM 833 C C . LEU A 1 103 ? -0.896 5.814 3.559 1.00 91.19 103 LEU A C 1
ATOM 835 O O . LEU A 1 103 ? -1.932 6.322 3.113 1.00 91.19 103 LEU A O 1
ATOM 839 N N . PRO A 1 104 ? -0.721 5.585 4.873 1.00 84.56 104 PRO A N 1
ATOM 840 C CA . PRO A 1 104 ? -1.636 6.140 5.858 1.00 84.56 104 PRO A CA 1
ATOM 841 C C . PRO A 1 104 ? -1.637 7.667 5.745 1.00 84.56 104 PRO A C 1
ATOM 843 O O . PRO A 1 104 ? -0.646 8.270 5.323 1.00 84.56 104 PRO A O 1
ATOM 846 N N . GLN A 1 105 ? -2.744 8.292 6.142 1.00 81.69 105 GLN A N 1
ATOM 847 C CA . GLN A 1 105 ? -2.768 9.745 6.245 1.00 81.69 105 GLN A CA 1
ATOM 848 C C . GLN A 1 105 ? -1.690 10.198 7.240 1.00 81.69 105 GLN A C 1
ATOM 850 O O . GLN A 1 105 ? -1.463 9.509 8.244 1.00 81.69 105 GLN A O 1
ATOM 855 N N . PRO A 1 106 ? -0.997 11.316 6.965 1.00 81.88 106 PRO A N 1
ATOM 856 C CA . PRO A 1 106 ? -0.086 11.889 7.941 1.00 81.88 106 PRO A CA 1
ATOM 857 C C . PRO A 1 106 ? -0.849 12.186 9.242 1.00 81.88 106 PRO A C 1
ATOM 859 O O . PRO A 1 106 ? -2.056 12.439 9.193 1.00 81.88 106 PRO A O 1
ATOM 862 N N . PRO A 1 107 ? -0.173 12.154 10.403 1.00 82.50 107 PRO A N 1
ATOM 863 C CA . PRO A 1 107 ? -0.805 12.553 11.652 1.00 82.50 107 PRO A CA 1
ATOM 864 C C . PRO A 1 107 ? -1.289 14.005 11.550 1.00 82.50 107 PRO A C 1
ATOM 866 O O . PRO A 1 107 ? -0.624 14.841 10.933 1.00 82.50 107 PRO A O 1
ATOM 869 N N . GLU A 1 108 ? -2.433 14.300 12.164 1.00 81.56 108 GLU A N 1
ATOM 870 C CA . GLU A 1 108 ? -2.850 15.685 12.387 1.00 81.56 108 GLU A CA 1
ATOM 871 C C . GLU A 1 108 ? -1.841 16.357 13.338 1.00 81.56 108 GLU A C 1
ATOM 873 O O . GLU A 1 108 ? -1.249 15.684 14.187 1.00 81.56 108 GLU A O 1
ATOM 878 N N . GLU A 1 109 ? -1.564 17.651 13.138 1.00 76.56 109 GLU A N 1
ATOM 879 C CA . GLU A 1 109 ? -0.568 18.396 13.923 1.00 76.56 109 GLU A CA 1
ATOM 880 C C . GLU A 1 109 ? -0.808 18.212 15.433 1.00 76.56 109 GLU A C 1
ATOM 882 O O . GLU A 1 109 ? -1.929 18.383 15.914 1.00 76.56 109 GLU A O 1
ATOM 887 N N . GLY A 1 110 ? 0.247 17.820 16.156 1.00 53.84 110 GLY A N 1
ATOM 888 C CA . GLY A 1 110 ? 0.232 17.626 17.611 1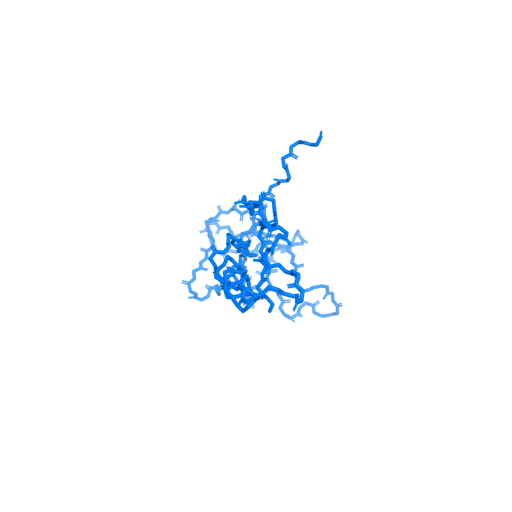.00 53.84 110 GLY A CA 1
ATOM 889 C C . GLY A 1 110 ? 0.423 18.908 18.407 1.00 53.84 110 GLY A C 1
ATOM 890 O O . GLY A 1 110 ? 1.030 19.864 17.870 1.00 53.84 110 GLY A O 1
#

Foldseek 3Di:
DFAADPVQLPDDLPCVCCDPPDPNVVVSVVVVVVSVVPGHTDPPFDWAFVVRHFDDAPAKWWFAFPPPPPDDRIFIWGAHPVRFIATPNDTDDPPRGTTIGHDDDDDDDD

Secondary structure (DSSP, 8-state):
-----SSS------GGGG-TT-TTHHHHHHHHHHHHHHS------PPEETTT-PPPTT--EEEE-TT-TTS-SEEEEEE-TTS-EEETTEEEPTTS--EEEEPPPPPPP-

Mean predicted aligned error: 11.13 Å

Sequence (110 aa):
MRLIDADALDFEFDRRCFSEEDENYVRGVDEAIGVVKNAPTINPGEWISVKDRLPEPFISVLCYMPGEQPFPTVHEGFVSNNGIWHSNYFNREPGEVTHWMPLPQPPEEG

pLDDT: mean 82.27, std 15.21, range [50.47, 98.25]

Solvent-accessible surface area (backbone atoms only — not comparable to full-atom values): 6829 Å² total; per-residue (Å²): 137,86,54,64,39,71,86,74,53,88,73,82,79,65,70,78,35,69,42,94,88,44,93,48,33,65,57,38,51,53,50,52,52,51,48,64,73,68,47,54,58,57,77,91,57,72,75,39,41,53,88,80,50,74,78,63,59,72,46,69,24,37,33,33,22,84,78,44,66,95,50,78,40,69,43,60,27,31,34,42,93,86,70,48,38,38,41,89,93,35,80,50,62,94,73,47,61,49,29,36,26,72,58,74,80,77,81,76,88,128

Nearest PDB structures (foldseek):
  8vp5-assembly1_B  TM=5.497E-01  e=3.514E+00  Acetivibrio thermocellus ATCC 27405
  1ib8-assembly1_A  TM=3.507E-01  e=1.511E+00  Streptococcus pneumoniae

InterPro domains:
  IPR007539 Domain of unknown function DUF551 [PF04448] (46-108)